Protein AF-A0A935VH90-F1 (afdb_monomer)

Radius of gyration: 40.31 Å; Cα contacts (8 Å, |Δi|>4): 8; chains: 1; bounding box: 61×28×104 Å

Structure (mmCIF, N/CA/C/O backbone):
data_AF-A0A935VH90-F1
#
_entry.id   AF-A0A935VH90-F1
#
loop_
_atom_site.group_PDB
_atom_site.id
_atom_site.type_symbol
_atom_site.label_atom_id
_atom_site.label_alt_id
_atom_site.label_comp_id
_atom_site.label_asym_id
_atom_site.label_entity_id
_atom_site.label_seq_id
_atom_site.pdbx_PDB_ins_code
_atom_site.Cartn_x
_atom_site.Cartn_y
_atom_site.Cartn_z
_atom_site.occupancy
_atom_site.B_iso_or_equiv
_atom_site.auth_seq_id
_atom_site.auth_comp_id
_atom_site.auth_asym_id
_atom_site.auth_atom_id
_atom_site.pdbx_PDB_model_num
ATOM 1 N N . MET A 1 1 ? -24.379 -7.802 17.865 1.00 70.12 1 MET A N 1
ATOM 2 C CA . MET A 1 1 ? -24.955 -6.482 18.202 1.00 70.12 1 MET A CA 1
ATOM 3 C C . MET A 1 1 ? -26.359 -6.610 18.790 1.00 70.12 1 MET A C 1
ATOM 5 O O . MET A 1 1 ? -26.611 -5.989 19.811 1.00 70.12 1 MET A O 1
ATOM 9 N N . GLU A 1 2 ? -27.227 -7.491 18.277 1.00 78.94 2 GLU A N 1
ATOM 10 C CA . GLU A 1 2 ? -28.582 -7.684 18.844 1.00 78.94 2 GLU A CA 1
ATOM 11 C C . GLU A 1 2 ? -28.617 -8.035 20.345 1.00 78.94 2 GLU A C 1
ATOM 13 O O . GLU A 1 2 ? -29.476 -7.558 21.082 1.00 78.94 2 GLU A O 1
ATOM 18 N N . GLN A 1 3 ? -27.677 -8.855 20.832 1.00 78.19 3 GLN A N 1
ATOM 19 C CA . GLN A 1 3 ? -27.613 -9.212 22.257 1.00 78.19 3 GLN A CA 1
ATOM 20 C C . GLN A 1 3 ? -27.227 -8.012 23.137 1.00 78.19 3 GLN A C 1
ATOM 22 O O . GLN A 1 3 ? -27.847 -7.785 24.167 1.00 78.19 3 GLN A O 1
ATOM 27 N N . THR A 1 4 ? -26.263 -7.194 22.700 1.00 78.94 4 THR A N 1
ATOM 28 C CA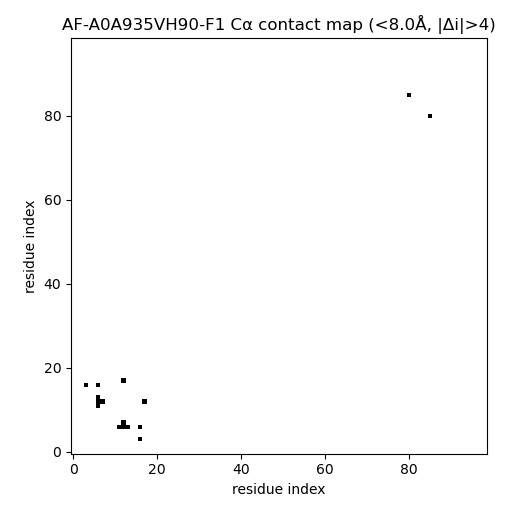 . THR A 1 4 ? -25.861 -5.954 23.392 1.00 78.94 4 THR A CA 1
ATOM 29 C C . THR A 1 4 ? -27.019 -4.961 23.453 1.00 78.94 4 THR A C 1
ATOM 31 O O . THR A 1 4 ? -27.229 -4.334 24.483 1.00 78.94 4 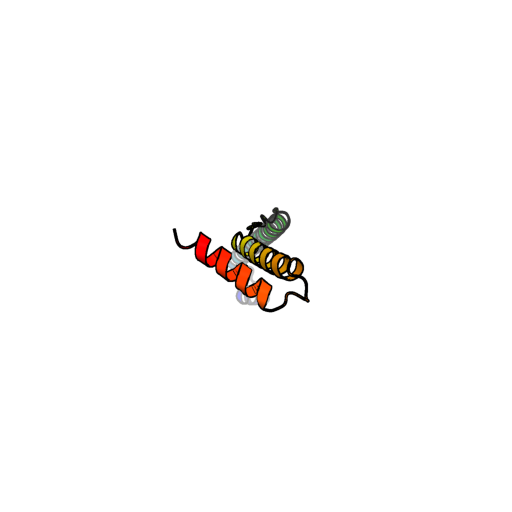THR A O 1
ATOM 34 N N . GLU A 1 5 ? -27.803 -4.848 22.379 1.00 78.19 5 GLU A N 1
ATOM 35 C CA . GLU A 1 5 ? -28.965 -3.955 22.312 1.00 78.19 5 GLU A CA 1
ATOM 36 C C . GLU A 1 5 ? -30.083 -4.391 23.267 1.00 78.19 5 GLU A C 1
ATOM 38 O O . GLU A 1 5 ? -30.612 -3.564 24.008 1.00 78.19 5 GLU A O 1
ATOM 43 N N . LYS A 1 6 ? -30.399 -5.693 23.328 1.00 82.25 6 LYS A N 1
ATOM 44 C CA . LYS A 1 6 ? -31.365 -6.232 24.302 1.00 82.25 6 LYS A CA 1
ATOM 45 C C . LYS A 1 6 ? -30.914 -6.025 25.751 1.00 82.25 6 LYS A C 1
ATOM 47 O O . LYS A 1 6 ? -31.731 -5.667 26.597 1.00 82.25 6 LYS A O 1
ATOM 52 N N . GLU A 1 7 ? -29.631 -6.232 26.042 1.00 79.19 7 GLU A N 1
ATOM 53 C CA . GLU A 1 7 ? -29.054 -6.030 27.381 1.00 79.19 7 GLU A CA 1
ATOM 54 C C . GLU A 1 7 ? -29.087 -4.545 27.802 1.00 79.19 7 GLU A C 1
ATOM 56 O O . GLU A 1 7 ? -29.458 -4.227 28.936 1.00 79.19 7 GLU A O 1
ATOM 61 N N . LEU A 1 8 ? -28.807 -3.627 26.867 1.00 81.00 8 LEU A N 1
ATOM 62 C CA . LEU A 1 8 ? -28.892 -2.174 27.066 1.00 81.00 8 LEU A CA 1
ATOM 63 C C . LEU A 1 8 ? -30.324 -1.695 27.341 1.00 81.00 8 LEU A C 1
ATOM 65 O O . LEU A 1 8 ? -30.534 -0.902 28.260 1.00 81.00 8 LEU A O 1
ATOM 69 N N . VAL A 1 9 ? -31.312 -2.197 26.592 1.00 83.44 9 VAL A N 1
ATOM 70 C CA . VAL A 1 9 ? -32.736 -1.871 26.804 1.00 83.44 9 VAL A CA 1
ATOM 71 C C . VAL A 1 9 ? -33.200 -2.306 28.196 1.00 83.44 9 VAL A C 1
ATOM 73 O O . VAL A 1 9 ? -33.930 -1.574 28.864 1.00 83.44 9 VAL A O 1
ATOM 76 N N . ASN A 1 10 ? -32.705 -3.448 28.674 1.00 85.06 10 ASN A N 1
ATOM 77 C CA . ASN A 1 10 ? -33.004 -3.967 30.008 1.00 85.06 10 ASN A CA 1
ATOM 78 C C . ASN A 1 10 ? -32.131 -3.351 31.122 1.00 85.06 10 ASN A C 1
ATOM 80 O O . ASN A 1 10 ? -32.283 -3.727 32.283 1.00 85.06 10 ASN A O 1
ATOM 84 N N . LYS A 1 11 ? -31.238 -2.400 30.797 1.00 79.25 11 LYS A N 1
ATOM 85 C CA . LYS A 1 11 ? -30.292 -1.739 31.721 1.00 79.25 11 LYS A CA 1
ATOM 86 C C . LYS A 1 11 ? -29.414 -2.715 32.517 1.00 79.25 11 LYS A C 1
ATOM 88 O O . LYS A 1 11 ? -29.014 -2.419 33.643 1.00 79.25 11 LYS A O 1
ATOM 93 N N . GLN A 1 12 ? -29.104 -3.874 31.942 1.00 77.31 12 GLN A N 1
ATOM 94 C CA . GLN A 1 12 ? -28.263 -4.886 32.574 1.00 77.31 12 GLN A CA 1
ATOM 95 C C . GLN A 1 12 ? -26.855 -4.820 31.986 1.00 77.31 12 GLN A C 1
ATOM 97 O O . GLN A 1 12 ? -26.640 -5.144 30.824 1.00 77.31 12 GLN A O 1
ATOM 102 N N . ILE A 1 13 ? -25.882 -4.407 32.800 1.00 76.12 13 ILE A N 1
ATOM 103 C CA . ILE A 1 13 ? -24.463 -4.483 32.441 1.00 76.12 13 ILE A CA 1
ATOM 104 C C . ILE A 1 13 ? -23.958 -5.852 32.893 1.00 76.12 13 ILE A C 1
ATOM 106 O O . ILE A 1 13 ? -23.697 -6.069 34.076 1.00 76.12 13 ILE A O 1
ATOM 110 N N . SER A 1 14 ? -23.867 -6.792 31.953 1.00 84.81 14 SER A N 1
ATOM 111 C CA . SER A 1 14 ? -23.327 -8.129 32.202 1.00 84.81 14 SER A CA 1
ATOM 112 C C . SER A 1 14 ? -21.807 -8.163 31.974 1.00 84.81 14 SER A C 1
ATOM 114 O O . SER A 1 14 ? -21.259 -7.411 31.163 1.00 84.81 14 SER A O 1
ATOM 116 N N . ASN A 1 15 ? -21.098 -9.072 32.651 1.00 85.00 15 ASN A N 1
ATOM 117 C CA . ASN A 1 15 ? -19.673 -9.314 32.378 1.00 85.00 15 ASN A CA 1
ATOM 118 C C . ASN A 1 15 ? -19.432 -9.820 30.944 1.00 85.00 15 ASN A C 1
ATOM 120 O O . ASN A 1 15 ? -18.364 -9.594 30.375 1.00 85.00 15 ASN A O 1
ATOM 124 N N . GLU A 1 16 ? -20.418 -10.497 30.351 1.00 85.94 16 GLU A N 1
ATOM 125 C CA . GLU A 1 16 ? -20.363 -10.943 28.959 1.00 85.94 16 GLU A CA 1
ATOM 126 C C . GLU A 1 16 ? -20.416 -9.764 27.989 1.00 85.94 16 GLU A C 1
ATOM 128 O O . GLU A 1 16 ? -19.660 -9.747 27.020 1.00 85.94 16 GLU A O 1
ATOM 133 N N . MET A 1 17 ? -21.237 -8.749 28.276 1.00 86.12 17 MET A N 1
ATOM 134 C CA . MET A 1 17 ? -21.293 -7.512 27.497 1.00 86.12 17 MET A CA 1
ATOM 135 C C . MET A 1 17 ? -19.932 -6.815 27.474 1.00 86.12 17 MET A C 1
ATOM 137 O O . MET A 1 17 ? -19.457 -6.435 26.408 1.00 86.12 17 MET A O 1
ATOM 141 N N . ILE A 1 18 ? -19.277 -6.696 28.634 1.00 87.88 18 ILE A N 1
ATOM 142 C CA . ILE A 1 18 ? -17.952 -6.067 28.749 1.00 87.88 18 ILE A CA 1
ATOM 143 C C . ILE A 1 18 ? -16.912 -6.840 27.928 1.00 87.88 18 ILE A C 1
ATOM 145 O O . ILE A 1 18 ? -16.157 -6.233 27.170 1.00 87.88 18 ILE A O 1
ATOM 149 N N . LYS A 1 19 ? -16.895 -8.177 28.019 1.00 91.62 19 LYS A N 1
ATOM 150 C CA . LYS A 1 19 ? -16.005 -9.016 27.197 1.00 91.62 19 LYS A CA 1
ATOM 151 C C . LYS A 1 19 ? -16.261 -8.829 25.705 1.00 91.62 19 LYS A C 1
ATOM 153 O O . LYS A 1 19 ? -15.321 -8.596 24.957 1.00 91.62 19 LYS A O 1
ATOM 158 N N . ARG A 1 20 ? -17.528 -8.846 25.288 1.00 90.44 20 ARG A N 1
ATOM 159 C CA . ARG A 1 20 ? -17.930 -8.634 23.892 1.00 90.44 20 ARG A CA 1
ATOM 160 C C . ARG A 1 20 ? -17.447 -7.279 23.376 1.00 90.44 20 ARG A C 1
ATOM 162 O O . ARG A 1 20 ? -16.965 -7.194 22.252 1.00 90.44 20 ARG A O 1
ATOM 169 N N . GLN A 1 21 ? -17.531 -6.239 24.202 1.00 89.81 21 GLN A N 1
ATOM 170 C CA . GLN A 1 21 ? -17.067 -4.904 23.842 1.00 89.81 21 GLN A CA 1
ATOM 171 C C . GLN A 1 21 ? -15.543 -4.812 23.742 1.00 89.81 21 GLN A C 1
ATOM 173 O O . GLN A 1 21 ? -15.044 -4.161 22.826 1.00 89.81 21 GLN A O 1
ATOM 178 N N . ASN A 1 22 ? -14.812 -5.514 24.611 1.00 92.31 22 ASN A N 1
ATOM 179 C CA . ASN A 1 22 ? -13.360 -5.647 24.496 1.00 92.31 22 ASN A CA 1
ATOM 180 C C . ASN A 1 22 ? -12.962 -6.392 23.214 1.00 92.31 22 ASN A C 1
ATOM 182 O O . ASN A 1 22 ? -12.096 -5.918 22.489 1.00 92.31 22 ASN A O 1
ATOM 186 N N . ASP A 1 23 ? -13.642 -7.491 22.877 1.00 93.56 23 ASP A N 1
ATOM 187 C CA . ASP A 1 23 ? -13.372 -8.246 21.646 1.00 93.56 23 ASP A CA 1
ATOM 188 C C . ASP A 1 23 ? -13.662 -7.412 20.388 1.00 93.56 23 ASP A C 1
ATOM 190 O O . ASP A 1 23 ? -12.919 -7.470 19.406 1.00 93.56 23 ASP A O 1
ATOM 194 N N . ILE A 1 24 ? -14.740 -6.617 20.404 1.00 93.94 24 ILE A N 1
ATOM 195 C CA . ILE A 1 24 ? -15.062 -5.675 19.323 1.00 93.94 24 ILE A CA 1
ATOM 196 C C . ILE A 1 24 ? -13.956 -4.628 19.196 1.00 93.94 24 ILE A C 1
ATOM 198 O O . ILE A 1 24 ? -13.500 -4.367 18.085 1.00 93.94 24 ILE A O 1
ATOM 202 N N . LEU A 1 25 ? -13.505 -4.056 20.313 1.00 94.44 25 LEU A N 1
ATOM 203 C CA . LEU A 1 25 ? -12.423 -3.076 20.319 1.00 94.44 25 LEU A CA 1
ATOM 204 C C . LEU A 1 25 ? -11.135 -3.668 19.737 1.00 94.44 25 LEU A C 1
ATOM 206 O O . LEU A 1 25 ? -10.519 -3.047 18.875 1.00 94.44 25 LEU A O 1
ATOM 210 N N . THR A 1 26 ? -10.761 -4.884 20.138 1.00 95.94 26 THR A N 1
ATOM 211 C CA . THR A 1 26 ? -9.591 -5.580 19.590 1.00 95.94 26 THR A CA 1
ATOM 212 C C . THR A 1 26 ? -9.712 -5.781 18.082 1.00 95.94 26 THR A C 1
ATOM 214 O O . THR A 1 26 ? -8.791 -5.427 17.351 1.00 95.94 26 THR A O 1
ATOM 217 N N . LYS A 1 27 ? -10.863 -6.255 17.589 1.00 95.62 27 LYS A N 1
ATOM 218 C CA . LYS A 1 27 ? -11.096 -6.426 16.145 1.00 95.62 27 LYS A CA 1
ATOM 219 C C . LYS A 1 27 ? -11.039 -5.109 15.372 1.00 95.62 27 LYS A C 1
ATOM 221 O O . LYS A 1 27 ? -10.526 -5.083 14.256 1.00 95.62 27 LYS A O 1
ATOM 226 N N . LEU A 1 28 ? -11.556 -4.021 15.944 1.00 96.25 28 LEU A N 1
ATOM 227 C CA . LEU A 1 28 ? -11.480 -2.693 15.331 1.00 96.25 28 LEU A CA 1
ATOM 228 C C . LEU A 1 28 ? -10.027 -2.216 15.221 1.00 96.25 28 LEU A C 1
ATOM 230 O O . LEU A 1 28 ? -9.624 -1.745 14.160 1.00 96.25 28 LEU A O 1
ATOM 234 N N . LEU A 1 29 ? -9.227 -2.401 16.275 1.00 96.94 29 LEU A N 1
ATOM 235 C CA . LEU A 1 29 ? -7.802 -2.054 16.277 1.00 96.94 29 LEU A CA 1
ATOM 236 C C . LEU A 1 29 ? -6.994 -2.901 15.279 1.00 96.94 29 LEU A C 1
ATOM 238 O O . LEU A 1 29 ? -6.118 -2.381 14.585 1.00 96.94 29 LEU A O 1
ATOM 242 N N . GLU A 1 30 ? -7.291 -4.197 15.176 1.00 96.12 30 GLU A N 1
ATOM 243 C CA . GLU A 1 30 ? -6.691 -5.084 14.173 1.00 96.12 30 GLU A CA 1
ATOM 244 C C . GLU A 1 30 ? -7.049 -4.652 12.748 1.00 96.12 30 GLU A C 1
ATOM 246 O O . GLU A 1 30 ? -6.168 -4.578 11.890 1.00 96.12 30 GLU A O 1
ATOM 251 N N . SER A 1 31 ? -8.319 -4.311 12.504 1.00 96.44 31 SER A N 1
ATOM 252 C CA . SER A 1 31 ? -8.785 -3.813 11.208 1.00 96.44 31 SER A CA 1
ATOM 253 C C . SER A 1 31 ? -8.076 -2.518 10.813 1.00 96.44 31 SER A C 1
ATOM 255 O O . SER A 1 31 ? -7.584 -2.408 9.694 1.00 96.44 31 SER A O 1
ATOM 257 N N . GLU A 1 32 ? -7.959 -1.560 11.734 1.00 94.62 32 GLU A N 1
ATOM 258 C CA . GLU A 1 32 ? -7.265 -0.289 11.496 1.00 94.62 32 GLU A CA 1
ATOM 259 C C . GLU A 1 32 ? -5.778 -0.508 11.171 1.00 94.62 32 GLU A C 1
ATOM 261 O O . GLU A 1 32 ? -5.207 0.127 10.280 1.00 94.62 32 GLU A O 1
ATOM 266 N N . LYS A 1 33 ? -5.120 -1.436 11.877 1.00 96.19 33 LYS A N 1
ATOM 267 C CA . LYS A 1 33 ? -3.733 -1.805 11.581 1.00 96.19 33 LYS A CA 1
ATOM 268 C C . LYS A 1 33 ? -3.605 -2.443 10.195 1.00 96.19 33 LYS A C 1
ATOM 270 O O . LYS A 1 33 ? -2.701 -2.067 9.453 1.00 96.19 33 LYS A O 1
ATOM 275 N N . ALA A 1 34 ? -4.513 -3.350 9.839 1.00 95.00 34 ALA A N 1
ATOM 276 C CA . ALA A 1 34 ? -4.522 -3.998 8.532 1.00 95.00 34 ALA A CA 1
ATOM 277 C C . ALA A 1 34 ? -4.763 -2.997 7.389 1.00 95.00 34 ALA A C 1
ATOM 279 O O . ALA A 1 34 ? -4.119 -3.097 6.346 1.00 95.00 34 ALA A O 1
ATOM 280 N N . GLU A 1 35 ? -5.648 -2.013 7.573 1.00 93.88 35 GLU A N 1
ATOM 281 C CA . GLU A 1 35 ? -5.841 -0.934 6.597 1.00 93.88 35 GLU A CA 1
ATOM 282 C C . GLU A 1 35 ? -4.575 -0.090 6.428 1.00 93.88 35 GLU A C 1
ATOM 284 O O . GLU A 1 35 ? -4.138 0.124 5.298 1.00 93.88 35 GLU A O 1
ATOM 289 N N . ARG A 1 36 ? -3.915 0.298 7.529 1.00 93.31 36 ARG A N 1
ATOM 290 C CA . ARG A 1 36 ? -2.634 1.021 7.463 1.00 93.31 36 ARG A CA 1
ATOM 291 C C . ARG A 1 36 ? -1.554 0.246 6.713 1.00 93.31 36 ARG A C 1
ATOM 293 O O . ARG A 1 36 ? -0.840 0.835 5.904 1.00 93.31 36 ARG A O 1
ATOM 300 N N . GLU A 1 37 ? -1.420 -1.052 6.977 1.00 92.31 37 GLU A N 1
ATOM 301 C CA . GLU A 1 37 ? -0.447 -1.907 6.285 1.00 92.31 37 GLU A CA 1
ATOM 302 C C . GLU A 1 37 ? -0.756 -1.992 4.783 1.00 92.31 37 GLU A C 1
ATOM 304 O O . GLU A 1 37 ? 0.143 -1.802 3.963 1.00 92.31 37 GLU A O 1
ATOM 309 N N . ARG A 1 38 ? -2.032 -2.163 4.407 1.00 89.44 38 ARG A N 1
ATOM 310 C CA . ARG A 1 38 ? -2.463 -2.161 2.998 1.00 89.44 38 ARG A CA 1
ATOM 311 C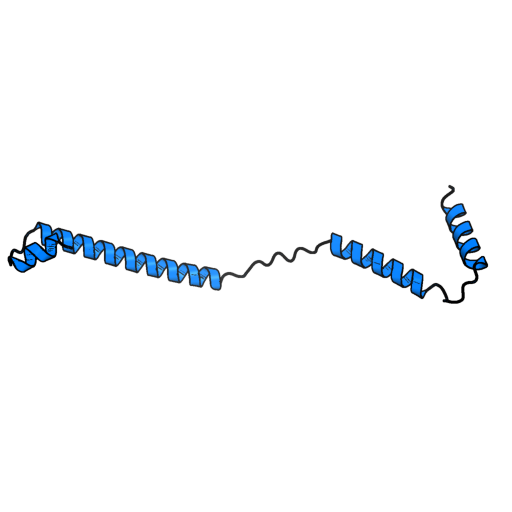 C . ARG A 1 38 ? -2.157 -0.839 2.301 1.00 89.44 38 ARG A C 1
ATOM 313 O O . ARG A 1 38 ? -1.623 -0.850 1.196 1.00 89.44 38 ARG A O 1
ATOM 320 N N . GLU A 1 39 ? -2.456 0.296 2.929 1.00 88.06 39 GLU A N 1
ATOM 321 C CA . GLU A 1 39 ? -2.151 1.613 2.360 1.00 88.06 39 GLU A CA 1
ATOM 322 C C . GLU A 1 39 ? -0.647 1.827 2.155 1.00 88.06 39 GLU A C 1
ATOM 324 O O . GLU A 1 39 ? -0.229 2.415 1.153 1.00 88.06 39 GLU A O 1
ATOM 329 N N . GLN A 1 40 ? 0.178 1.372 3.101 1.00 88.19 40 GLN A N 1
ATOM 330 C CA . GLN A 1 40 ? 1.633 1.454 2.987 1.00 88.19 40 GLN A CA 1
ATOM 331 C C . GLN A 1 40 ? 2.164 0.556 1.867 1.00 88.19 40 GLN A C 1
ATOM 333 O O . GLN A 1 40 ? 3.020 0.998 1.097 1.00 88.19 40 GLN A O 1
ATOM 338 N N . ASP A 1 41 ? 1.639 -0.662 1.726 1.00 84.56 41 ASP A N 1
ATOM 339 C CA . ASP A 1 41 ? 2.030 -1.578 0.655 1.00 84.56 41 ASP A CA 1
ATOM 340 C C . ASP A 1 41 ? 1.624 -1.072 -0.732 1.00 84.56 41 ASP A C 1
ATOM 342 O O . ASP A 1 41 ? 2.429 -1.139 -1.661 1.00 84.56 41 ASP A O 1
ATOM 346 N N . GLU A 1 42 ? 0.426 -0.506 -0.892 1.00 80.56 42 GLU A N 1
ATOM 347 C CA . GLU A 1 42 ? 0.007 0.092 -2.166 1.00 80.56 42 GLU A CA 1
ATOM 348 C C . GLU A 1 42 ? 0.870 1.314 -2.528 1.00 80.56 42 GLU A C 1
ATOM 350 O O . GLU A 1 42 ? 1.326 1.439 -3.669 1.00 80.56 42 GLU A O 1
ATOM 355 N N . LYS A 1 43 ? 1.208 2.170 -1.549 1.00 83.31 43 LYS A N 1
ATOM 356 C CA . LYS A 1 43 ? 2.179 3.264 -1.749 1.00 83.31 43 LYS A CA 1
ATOM 357 C C . LYS A 1 43 ? 3.554 2.730 -2.152 1.00 83.31 43 LYS A C 1
ATOM 359 O O . LYS A 1 43 ? 4.193 3.297 -3.038 1.00 83.31 43 LYS A O 1
ATOM 364 N N . ARG A 1 44 ? 4.012 1.634 -1.539 1.00 76.44 44 ARG A N 1
ATOM 365 C CA . ARG A 1 44 ? 5.299 1.001 -1.857 1.00 76.44 44 ARG A CA 1
ATOM 366 C C . ARG A 1 44 ? 5.313 0.431 -3.274 1.00 76.44 44 ARG A C 1
ATOM 368 O O . ARG A 1 44 ? 6.243 0.740 -4.008 1.00 76.44 44 ARG A O 1
ATOM 375 N N . LYS A 1 45 ? 4.275 -0.301 -3.691 1.00 72.69 45 LYS A N 1
ATOM 376 C CA . LYS A 1 45 ? 4.124 -0.800 -5.073 1.00 72.69 45 LYS A CA 1
ATOM 377 C C . LYS A 1 45 ? 4.059 0.334 -6.098 1.00 72.69 45 LYS A C 1
ATOM 379 O O . LYS A 1 45 ? 4.598 0.199 -7.189 1.00 72.69 45 LYS A O 1
ATOM 384 N N . SER A 1 46 ? 3.415 1.453 -5.758 1.00 73.19 46 SER A N 1
ATOM 385 C CA . SER A 1 46 ? 3.366 2.627 -6.638 1.00 73.19 46 SER A CA 1
ATOM 386 C C . SER A 1 46 ? 4.730 3.308 -6.798 1.00 73.19 46 SER A C 1
ATOM 388 O O . SER A 1 46 ? 4.999 3.870 -7.857 1.00 73.19 46 SER A O 1
ATOM 390 N N . ASN A 1 47 ? 5.566 3.282 -5.757 1.00 73.88 47 ASN A N 1
ATOM 391 C CA . ASN A 1 47 ? 6.912 3.864 -5.766 1.00 73.88 47 ASN A CA 1
ATOM 392 C C . ASN A 1 47 ? 7.991 2.886 -6.256 1.00 73.88 47 ASN A C 1
ATOM 394 O O . ASN A 1 47 ? 9.113 3.308 -6.537 1.00 73.88 47 ASN A O 1
ATOM 398 N N . GLU A 1 48 ? 7.684 1.592 -6.343 1.00 74.88 48 GLU A N 1
ATOM 399 C CA . GLU A 1 48 ? 8.591 0.600 -6.903 1.00 74.88 48 GLU A CA 1
ATOM 400 C C . GLU A 1 48 ? 8.818 0.886 -8.392 1.00 74.88 48 GLU A C 1
ATOM 402 O O . GLU A 1 48 ? 7.888 1.133 -9.166 1.00 74.88 48 GLU A O 1
ATOM 407 N N . ALA A 1 49 ? 10.087 0.878 -8.802 1.00 72.62 49 ALA A N 1
ATOM 408 C CA . ALA A 1 49 ? 10.446 1.088 -10.192 1.00 72.62 49 ALA A CA 1
ATOM 409 C C . ALA A 1 49 ? 9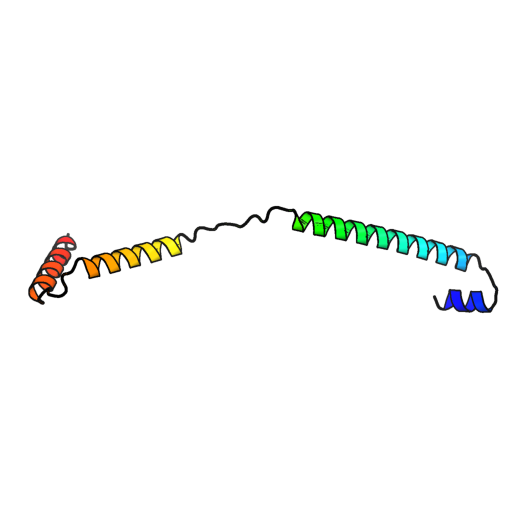.840 -0.036 -11.043 1.00 72.62 49 ALA A C 1
ATOM 411 O O . ALA A 1 49 ? 10.196 -1.205 -10.891 1.00 72.62 49 ALA A O 1
ATOM 412 N N . LYS A 1 50 ? 8.937 0.312 -11.968 1.00 72.44 50 LYS A N 1
ATOM 413 C CA . LYS A 1 50 ? 8.422 -0.639 -12.958 1.00 72.44 50 LYS A CA 1
ATOM 414 C C . LYS A 1 50 ? 9.596 -1.124 -13.805 1.00 72.44 50 LYS A C 1
ATOM 416 O O . LYS A 1 50 ? 10.057 -0.397 -14.684 1.00 72.44 50 LYS A O 1
ATOM 421 N N . ILE A 1 51 ? 10.061 -2.348 -13.555 1.00 66.88 51 ILE A N 1
ATOM 422 C CA . ILE A 1 51 ? 11.021 -3.042 -14.415 1.00 66.88 51 ILE A CA 1
ATOM 423 C C . ILE A 1 51 ? 10.288 -3.332 -15.728 1.00 66.88 51 ILE A C 1
ATOM 425 O O . ILE A 1 51 ? 9.651 -4.369 -15.904 1.00 66.88 51 ILE A O 1
ATOM 429 N N . GLN A 1 52 ? 10.298 -2.362 -16.643 1.00 65.75 52 GLN A N 1
ATOM 430 C CA . GLN A 1 52 ? 9.865 -2.600 -18.007 1.00 65.75 52 GLN A CA 1
ATOM 431 C C . GLN A 1 52 ? 10.912 -3.510 -18.632 1.00 65.75 52 GLN A C 1
ATOM 433 O O . GLN A 1 52 ? 12.044 -3.097 -18.878 1.00 65.75 52 GLN A O 1
ATOM 438 N N . ASN A 1 53 ? 10.537 -4.762 -18.879 1.00 63.59 53 ASN A N 1
ATOM 439 C CA . ASN A 1 53 ? 11.311 -5.622 -19.754 1.00 63.59 53 ASN A CA 1
ATOM 440 C C . ASN A 1 53 ? 11.254 -4.996 -21.154 1.00 63.59 53 ASN A C 1
ATOM 442 O O . ASN A 1 53 ? 10.316 -5.254 -21.908 1.00 63.59 53 ASN A O 1
ATOM 446 N N . LEU A 1 54 ? 12.233 -4.152 -21.499 1.00 64.06 54 LEU A N 1
ATOM 447 C CA . LEU A 1 54 ? 12.504 -3.768 -22.883 1.00 64.06 54 LEU A CA 1
ATOM 448 C C . LEU A 1 54 ? 13.025 -5.019 -23.596 1.00 64.06 54 LEU A C 1
ATOM 450 O O . LEU A 1 54 ? 14.221 -5.205 -23.802 1.00 64.06 54 LEU A O 1
ATOM 454 N N . SER A 1 55 ? 12.114 -5.934 -23.916 1.00 64.56 55 SER A N 1
ATOM 455 C CA . SER A 1 55 ? 12.426 -7.041 -24.801 1.00 64.56 55 SER A CA 1
ATOM 456 C C . SER A 1 55 ? 12.602 -6.445 -26.188 1.00 64.56 55 SER A C 1
ATOM 458 O O . SER A 1 55 ? 11.649 -5.941 -26.777 1.00 64.56 55 SER A O 1
ATOM 460 N N . ASN A 1 56 ? 13.835 -6.447 -26.691 1.00 64.25 56 ASN A N 1
ATOM 461 C CA . ASN A 1 56 ? 14.081 -6.195 -28.099 1.00 64.25 56 ASN A CA 1
ATOM 462 C C . ASN A 1 56 ? 13.519 -7.399 -28.874 1.00 64.25 56 ASN A C 1
ATOM 464 O O . ASN A 1 56 ? 14.082 -8.494 -28.755 1.00 64.25 56 ASN A O 1
ATOM 468 N N . PRO A 1 57 ? 12.431 -7.257 -29.652 1.00 63.62 57 PRO A N 1
ATOM 469 C CA . PRO A 1 57 ? 11.952 -8.352 -30.466 1.00 63.62 57 PRO A CA 1
ATOM 470 C C . PRO A 1 57 ? 12.935 -8.480 -31.628 1.00 63.62 57 PRO A C 1
ATOM 472 O O . PRO A 1 57 ? 12.780 -7.827 -32.654 1.00 63.62 57 PRO A O 1
ATOM 475 N N . GLY A 1 58 ? 13.967 -9.316 -31.488 1.00 63.97 58 GLY A N 1
ATOM 476 C CA . GLY A 1 58 ? 14.920 -9.585 -32.574 1.00 63.97 58 GLY A CA 1
ATOM 477 C C . GLY A 1 58 ? 14.217 -9.995 -33.879 1.00 63.97 58 GLY A C 1
ATOM 478 O O . GLY A 1 58 ? 14.672 -9.659 -34.966 1.00 63.97 58 GLY A O 1
ATOM 479 N N . GLN A 1 59 ? 13.031 -10.606 -33.770 1.00 62.09 59 GLN A N 1
ATOM 480 C CA . GLN A 1 59 ? 12.150 -10.912 -34.900 1.00 62.09 59 GLN A CA 1
ATOM 481 C C . GLN A 1 59 ? 11.625 -9.657 -35.628 1.00 62.09 59 GLN A C 1
ATOM 483 O O . GLN A 1 59 ? 11.518 -9.658 -36.852 1.00 62.09 59 GLN A O 1
ATOM 488 N N . PHE A 1 60 ? 11.334 -8.570 -34.904 1.00 64.06 60 PHE A N 1
ATOM 489 C CA . PHE A 1 60 ? 10.923 -7.291 -35.495 1.00 64.06 60 PHE A CA 1
ATOM 490 C C . PHE A 1 60 ? 12.081 -6.614 -36.242 1.00 64.06 60 PHE A C 1
ATOM 492 O O . PHE A 1 60 ? 11.867 -6.030 -37.304 1.00 64.06 60 PHE A O 1
ATOM 499 N N . LEU A 1 61 ? 13.312 -6.736 -35.730 1.00 71.00 61 LEU A N 1
ATOM 500 C CA . LEU A 1 61 ? 14.510 -6.217 -36.398 1.00 71.00 61 LEU A CA 1
ATOM 501 C C . LEU A 1 61 ? 14.814 -6.959 -37.704 1.00 71.00 61 LEU A C 1
ATOM 503 O O . LEU A 1 61 ? 15.055 -6.305 -38.717 1.00 71.00 61 LEU A O 1
ATOM 507 N N . GLU A 1 62 ? 14.752 -8.293 -37.714 1.00 72.44 62 GLU A N 1
ATOM 508 C CA . GLU A 1 62 ? 14.979 -9.073 -38.941 1.00 72.44 62 GLU A CA 1
ATOM 509 C C . GLU A 1 62 ? 13.922 -8.780 -40.013 1.00 72.44 62 GLU A C 1
ATOM 511 O O . GLU A 1 62 ? 14.261 -8.553 -41.175 1.00 72.44 62 GLU A O 1
ATOM 516 N N . TYR A 1 63 ? 12.643 -8.683 -39.629 1.00 72.94 63 TYR A N 1
ATOM 517 C CA . TYR A 1 63 ? 11.575 -8.300 -40.558 1.00 72.94 63 TYR A CA 1
ATOM 518 C C . TYR A 1 63 ? 11.800 -6.906 -41.160 1.00 72.94 63 TYR A C 1
ATOM 520 O O . TYR A 1 63 ? 11.645 -6.712 -42.368 1.00 72.94 63 TYR A O 1
ATOM 528 N N . LYS A 1 64 ? 12.206 -5.933 -40.333 1.00 79.19 64 LYS A N 1
ATOM 529 C CA . LYS A 1 64 ? 12.506 -4.572 -40.791 1.00 79.19 64 LYS A CA 1
ATOM 530 C C . LYS A 1 64 ? 13.687 -4.556 -41.767 1.00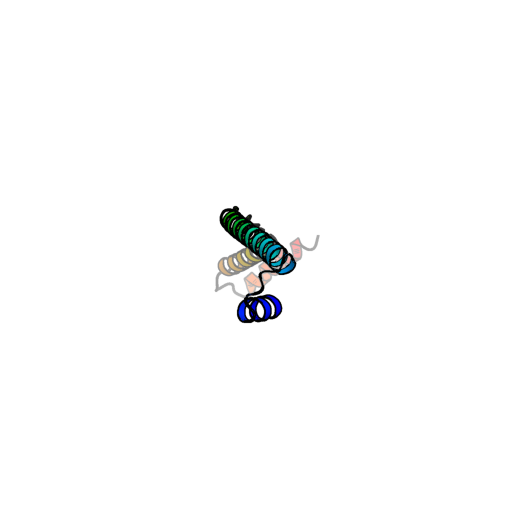 79.19 64 LYS A C 1
ATOM 532 O O . LYS A 1 64 ? 13.590 -3.927 -42.816 1.00 79.19 64 LYS A O 1
ATOM 537 N N . ARG A 1 65 ? 14.750 -5.310 -41.470 1.00 80.94 65 ARG A N 1
ATOM 538 C CA . ARG A 1 65 ? 15.947 -5.409 -42.318 1.00 80.94 65 ARG A CA 1
ATOM 539 C C . ARG A 1 65 ? 15.649 -6.032 -43.682 1.00 80.94 65 ARG A C 1
ATOM 541 O O . ARG A 1 65 ? 16.168 -5.572 -44.696 1.00 80.94 65 ARG A O 1
ATOM 548 N N . LEU A 1 66 ? 14.804 -7.066 -43.722 1.00 79.56 66 LEU A N 1
ATOM 549 C CA . LEU A 1 66 ? 14.363 -7.680 -44.979 1.00 79.56 66 LEU A CA 1
ATOM 550 C C . LEU A 1 66 ? 13.554 -6.695 -45.831 1.00 79.56 66 LEU A C 1
ATOM 552 O O . LEU A 1 66 ? 13.846 -6.542 -47.015 1.00 79.56 66 LEU A O 1
ATOM 556 N N . LYS A 1 67 ? 12.614 -5.963 -45.221 1.00 77.06 67 LYS A N 1
ATOM 557 C CA . LYS A 1 67 ? 11.842 -4.923 -45.916 1.00 77.06 67 LYS A CA 1
ATOM 558 C C . LYS A 1 67 ? 12.699 -3.782 -46.455 1.00 77.06 67 LYS A C 1
ATOM 560 O O . LYS A 1 67 ? 12.456 -3.319 -47.565 1.00 77.06 67 LYS A O 1
ATOM 565 N N . GLU A 1 68 ? 13.679 -3.316 -45.686 1.00 81.81 68 GLU A N 1
ATOM 566 C CA . GLU A 1 68 ? 14.601 -2.264 -46.132 1.00 81.81 68 GLU A CA 1
ATOM 567 C C . GLU A 1 68 ? 15.414 -2.730 -47.345 1.00 81.81 68 GLU A C 1
ATOM 569 O O . GLU A 1 68 ? 15.485 -2.016 -48.341 1.00 81.81 68 GLU A O 1
ATOM 574 N N . LYS A 1 69 ? 15.911 -3.973 -47.329 1.00 82.00 69 LYS A N 1
ATOM 575 C CA . LYS A 1 69 ? 16.628 -4.568 -48.466 1.00 82.00 69 LYS A CA 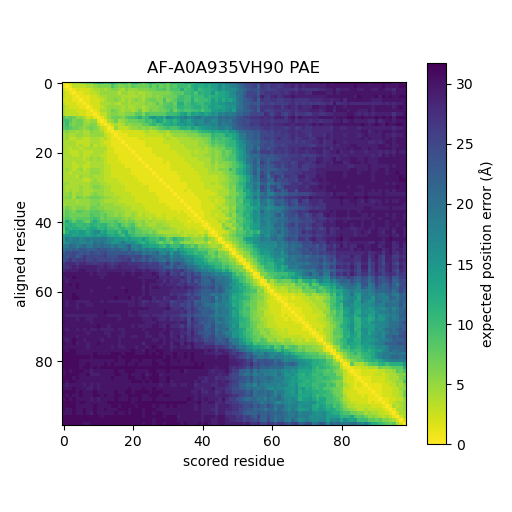1
ATOM 576 C C . LYS A 1 69 ? 15.753 -4.707 -49.719 1.00 82.00 69 LYS A C 1
ATOM 578 O O . LYS A 1 69 ? 16.228 -4.478 -50.830 1.00 82.00 69 LYS A O 1
ATOM 583 N N . GLU A 1 70 ? 14.486 -5.087 -49.560 1.00 76.31 70 GLU A N 1
ATOM 584 C CA . GLU A 1 70 ? 13.520 -5.136 -50.667 1.00 76.31 70 GLU A CA 1
ATOM 585 C C . GLU A 1 70 ? 13.255 -3.740 -51.249 1.00 76.31 70 GLU A C 1
ATOM 587 O O . GLU A 1 70 ? 13.232 -3.571 -52.469 1.00 76.31 70 GLU A O 1
ATOM 592 N N . LEU A 1 71 ? 13.111 -2.726 -50.392 1.00 75.69 71 LEU A N 1
ATOM 593 C CA . LEU A 1 71 ? 12.901 -1.339 -50.805 1.00 75.69 71 LEU A CA 1
ATOM 594 C C . LEU A 1 71 ? 14.126 -0.766 -51.535 1.00 75.69 71 LEU A C 1
ATOM 596 O O . LEU A 1 71 ? 13.983 -0.118 -52.570 1.00 75.69 71 LEU A O 1
ATOM 600 N N . GLU A 1 72 ? 15.331 -1.021 -51.026 1.00 76.12 72 GLU A N 1
ATOM 601 C CA . GLU A 1 72 ? 16.588 -0.641 -51.678 1.00 76.12 72 GLU A CA 1
ATOM 602 C C . GLU A 1 72 ? 16.726 -1.292 -53.054 1.00 76.12 72 GLU A C 1
ATOM 604 O O . GLU A 1 72 ? 17.126 -0.634 -54.015 1.00 76.12 72 GLU A O 1
ATOM 609 N N . LEU A 1 73 ? 16.337 -2.561 -53.192 1.00 73.94 73 LEU A N 1
ATOM 610 C CA . LEU A 1 73 ? 16.339 -3.244 -54.482 1.00 73.94 73 LEU A CA 1
ATOM 611 C C . LEU A 1 73 ? 15.367 -2.585 -55.471 1.00 73.94 73 LEU A C 1
ATOM 613 O O . LEU A 1 73 ? 15.721 -2.379 -56.627 1.00 73.94 73 LEU A O 1
ATOM 617 N N . ILE A 1 74 ? 14.166 -2.210 -55.024 1.00 68.94 74 ILE A N 1
ATOM 618 C CA . ILE A 1 74 ? 13.185 -1.511 -55.868 1.00 68.94 74 ILE A CA 1
ATOM 619 C C . ILE A 1 74 ? 13.707 -0.130 -56.289 1.00 68.94 74 ILE A C 1
ATOM 621 O O . ILE A 1 74 ? 13.576 0.241 -57.451 1.00 68.94 74 ILE A O 1
ATOM 625 N N . ASN A 1 75 ? 14.337 0.611 -55.374 1.00 65.75 75 ASN A N 1
ATOM 626 C CA . ASN A 1 75 ? 14.877 1.946 -55.650 1.00 65.75 75 ASN A CA 1
ATOM 627 C C . ASN A 1 75 ? 16.122 1.926 -56.551 1.00 65.75 75 ASN A C 1
ATOM 629 O O . ASN A 1 75 ? 16.341 2.856 -57.324 1.00 65.75 75 ASN A O 1
ATOM 633 N N . THR A 1 76 ? 16.956 0.890 -56.447 1.00 68.50 76 THR A N 1
ATOM 634 C CA . THR A 1 76 ? 18.185 0.748 -57.251 1.00 68.50 76 THR A CA 1
ATOM 635 C C . THR A 1 76 ? 17.930 0.210 -58.654 1.00 68.50 76 THR A C 1
ATOM 637 O O . THR A 1 76 ? 18.830 0.259 -59.492 1.00 68.50 76 THR A O 1
ATOM 640 N N . VAL A 1 77 ? 16.720 -0.274 -58.941 1.00 64.25 77 VAL A N 1
ATOM 641 C CA . VAL A 1 77 ? 16.307 -0.656 -60.290 1.00 64.25 77 VAL A CA 1
ATOM 642 C C . VAL A 1 77 ? 15.690 0.570 -60.971 1.00 64.25 77 VAL A C 1
ATOM 644 O O . VAL A 1 77 ? 14.598 0.990 -60.590 1.00 64.25 77 VAL A O 1
ATOM 647 N N . PRO A 1 78 ? 16.343 1.156 -61.997 1.00 63.28 78 PRO A N 1
ATOM 648 C CA . PRO A 1 78 ? 15.728 2.202 -62.796 1.00 63.28 78 PRO A CA 1
ATOM 649 C C . PRO A 1 78 ? 14.336 1.764 -63.282 1.00 63.28 78 PRO A C 1
ATOM 651 O O . PRO A 1 78 ? 14.218 0.666 -63.836 1.00 63.28 78 PRO A O 1
ATOM 654 N N . PRO A 1 79 ? 13.297 2.616 -63.172 1.00 60.34 79 PRO A N 1
ATOM 655 C CA . PRO A 1 79 ? 11.936 2.321 -63.644 1.00 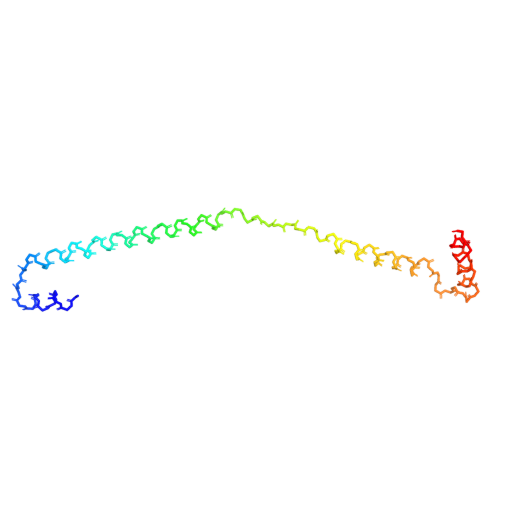60.34 79 PRO A CA 1
ATOM 656 C C . PRO A 1 79 ? 11.839 1.972 -65.141 1.00 60.34 79 PRO A C 1
ATOM 658 O O . PRO A 1 79 ? 10.789 1.556 -65.621 1.00 60.34 79 PRO A O 1
ATOM 661 N N . SER A 1 80 ? 12.931 2.161 -65.886 1.00 58.50 80 SER A N 1
ATOM 662 C CA . SER A 1 80 ? 13.072 1.910 -67.315 1.00 58.50 80 SER A CA 1
ATOM 663 C C . SER A 1 80 ? 13.860 0.642 -67.661 1.00 58.50 80 SER A C 1
ATOM 665 O O . SER A 1 80 ? 14.189 0.476 -68.837 1.00 58.50 80 SER A O 1
ATOM 667 N N . LEU A 1 81 ? 14.191 -0.246 -66.703 1.00 56.94 81 LEU A N 1
ATOM 668 C CA . LEU A 1 81 ? 14.875 -1.501 -67.039 1.00 56.94 81 LEU A CA 1
ATOM 669 C C . LEU A 1 81 ? 14.001 -2.319 -67.992 1.00 56.94 81 LEU A C 1
ATOM 671 O O . LEU A 1 81 ? 13.047 -2.994 -67.603 1.00 56.94 81 LEU A O 1
ATOM 675 N N . THR A 1 82 ? 14.353 -2.248 -69.269 1.00 63.88 82 THR A N 1
ATOM 676 C CA . THR A 1 82 ? 13.759 -3.061 -70.314 1.00 63.88 82 THR A CA 1
ATOM 677 C C . THR A 1 82 ? 13.939 -4.540 -69.948 1.00 63.88 82 THR A C 1
ATOM 679 O O . THR A 1 82 ? 14.933 -4.895 -69.299 1.00 63.88 82 THR A O 1
ATOM 682 N N . PRO A 1 83 ? 13.007 -5.426 -70.353 1.00 68.50 83 PRO A N 1
ATOM 683 C CA . PRO A 1 83 ? 13.033 -6.856 -70.018 1.00 68.50 83 PRO A CA 1
ATOM 684 C C . PRO A 1 83 ? 14.408 -7.523 -70.202 1.00 68.50 83 PRO A C 1
ATOM 686 O O . PRO A 1 83 ? 14.790 -8.396 -69.426 1.00 68.50 83 PRO A O 1
ATOM 689 N N . PHE A 1 84 ? 15.189 -7.022 -71.161 1.00 64.75 84 PHE A N 1
ATOM 690 C CA . PHE A 1 84 ? 16.565 -7.412 -71.451 1.00 64.75 84 PHE A CA 1
ATOM 691 C C . PHE A 1 84 ? 17.508 -7.401 -70.234 1.00 64.75 84 PHE A C 1
ATOM 693 O O . PHE A 1 84 ? 18.235 -8.366 -69.990 1.00 64.75 84 PHE A O 1
ATOM 700 N N . TYR A 1 85 ? 17.511 -6.331 -69.435 1.00 67.44 85 TYR A N 1
ATOM 701 C CA . TYR A 1 85 ? 18.423 -6.240 -68.289 1.00 67.44 85 TYR A CA 1
ATOM 702 C C . TYR A 1 85 ? 17.956 -7.105 -67.116 1.00 67.44 85 TYR A C 1
ATOM 704 O O . TYR A 1 85 ? 18.791 -7.657 -66.400 1.00 67.44 85 TYR A O 1
ATOM 712 N N . LYS A 1 86 ? 16.640 -7.307 -66.973 1.00 68.38 86 LYS A N 1
ATOM 713 C CA . LYS A 1 86 ? 16.069 -8.249 -66.002 1.00 68.38 86 LYS A CA 1
ATOM 714 C C . LYS A 1 86 ? 16.516 -9.686 -66.295 1.00 68.38 86 LYS A C 1
ATOM 716 O O . LYS A 1 86 ? 16.932 -10.391 -65.378 1.00 68.38 86 LYS A O 1
ATOM 721 N N . GLU A 1 87 ? 16.506 -10.102 -67.562 1.00 72.06 87 GLU A N 1
ATOM 722 C CA . GLU A 1 87 ? 17.014 -11.421 -67.966 1.00 72.06 87 GLU A CA 1
ATOM 723 C C . GLU A 1 87 ? 18.519 -11.565 -67.734 1.00 72.06 87 GLU A C 1
ATOM 725 O O . GLU A 1 87 ? 18.968 -12.590 -67.222 1.00 72.06 87 GLU A O 1
ATOM 730 N N . LYS A 1 88 ? 19.311 -10.530 -68.040 1.00 70.44 88 LYS A N 1
ATOM 731 C CA . LYS A 1 88 ? 20.766 -10.570 -67.830 1.00 70.44 88 LYS A CA 1
ATOM 732 C C . LYS A 1 88 ? 21.135 -10.716 -66.352 1.00 70.44 88 LYS A C 1
ATOM 734 O O . LYS A 1 88 ? 22.032 -11.490 -66.021 1.00 70.44 88 LYS A O 1
ATOM 739 N N . VAL A 1 89 ? 20.425 -10.011 -65.472 1.00 68.50 89 VAL A N 1
ATOM 740 C CA . VAL A 1 89 ? 20.605 -10.115 -64.019 1.00 68.50 89 VAL A CA 1
ATOM 741 C C . VAL A 1 89 ? 20.186 -11.501 -63.519 1.00 68.50 89 VAL A C 1
ATOM 743 O O . VAL A 1 89 ? 20.957 -12.143 -62.807 1.00 68.50 89 VAL A O 1
ATOM 746 N N . ASN A 1 90 ? 19.034 -12.018 -63.959 1.00 71.94 90 ASN A N 1
ATOM 747 C CA . ASN A 1 90 ? 18.596 -13.376 -63.619 1.00 71.94 90 ASN A CA 1
ATOM 748 C C . ASN A 1 90 ? 19.603 -14.445 -64.072 1.00 71.94 90 ASN A C 1
ATOM 750 O O . ASN A 1 90 ? 19.922 -15.352 -63.308 1.00 71.94 90 ASN A O 1
ATOM 754 N N . ASN A 1 91 ? 20.157 -14.322 -65.280 1.00 75.50 91 ASN A N 1
ATOM 755 C CA . ASN A 1 91 ? 21.168 -15.249 -65.794 1.00 75.50 91 ASN A CA 1
ATOM 756 C C . ASN A 1 91 ? 22.475 -15.199 -64.992 1.00 75.50 91 ASN A C 1
ATOM 758 O O . ASN A 1 91 ? 23.083 -16.242 -64.759 1.00 75.50 91 ASN A O 1
ATOM 762 N N . TYR A 1 92 ? 22.890 -14.013 -64.541 1.00 75.06 92 TYR A N 1
ATOM 763 C CA . TYR A 1 92 ? 24.062 -13.857 -63.679 1.00 75.06 92 TYR A CA 1
ATOM 764 C C . TYR A 1 92 ? 23.853 -14.504 -62.301 1.00 75.06 92 TYR A C 1
ATOM 766 O O . TYR A 1 92 ? 24.699 -15.261 -61.840 1.00 75.06 92 TYR A O 1
ATOM 774 N N . PHE A 1 93 ? 22.704 -14.289 -61.656 1.00 73.06 93 PHE A N 1
ATOM 775 C CA . PHE A 1 93 ? 22.427 -14.932 -60.367 1.00 73.06 93 PHE A CA 1
ATOM 776 C C . PHE A 1 93 ? 22.250 -16.453 -60.48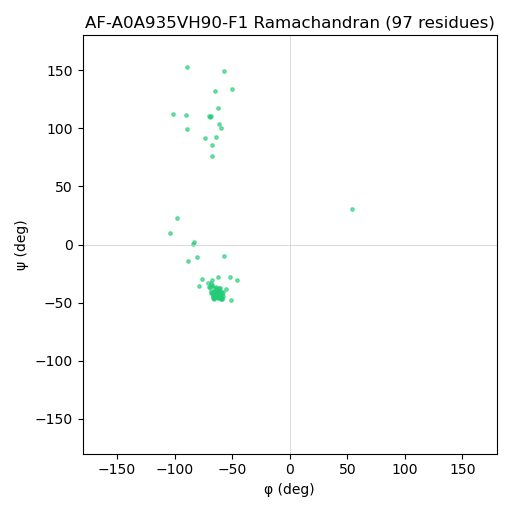7 1.00 73.06 93 PHE A C 1
ATOM 778 O O . PHE A 1 93 ? 22.721 -17.198 -59.627 1.00 73.06 93 PHE A O 1
ATOM 785 N N . ASN A 1 94 ? 21.648 -16.931 -61.578 1.00 69.06 94 ASN A N 1
ATOM 786 C CA . ASN A 1 94 ? 21.506 -18.362 -61.844 1.00 69.06 94 ASN A CA 1
ATOM 787 C C . ASN A 1 94 ? 22.846 -19.054 -62.129 1.00 69.06 94 ASN A C 1
ATOM 789 O O . ASN A 1 94 ? 22.978 -20.233 -61.818 1.00 69.06 94 ASN A O 1
ATOM 793 N N . SER A 1 95 ? 23.838 -18.364 -62.704 1.00 69.31 95 SER A N 1
ATOM 794 C CA . SER A 1 95 ? 25.172 -18.940 -62.924 1.00 69.31 95 SER A CA 1
ATOM 795 C C . SER A 1 95 ? 26.020 -18.956 -61.652 1.00 69.31 95 SER A C 1
ATOM 797 O O . SER A 1 95 ? 26.745 -19.921 -61.419 1.00 69.31 95 SER A O 1
ATOM 799 N N . VAL A 1 96 ? 25.885 -17.939 -60.797 1.00 69.12 96 VAL A N 1
ATOM 800 C CA . VAL A 1 96 ? 26.579 -17.862 -59.503 1.00 69.12 96 VAL A CA 1
ATOM 801 C C . VAL A 1 96 ? 26.071 -18.927 -58.521 1.00 69.12 96 VAL A C 1
ATOM 803 O O . VAL A 1 96 ? 26.873 -19.496 -57.788 1.00 69.12 96 VAL A O 1
ATOM 806 N N . ASN A 1 97 ? 24.778 -19.265 -58.557 1.00 56.84 97 ASN A N 1
ATOM 807 C CA . ASN A 1 97 ? 24.179 -20.313 -57.715 1.00 56.84 97 ASN A CA 1
ATOM 808 C C . ASN A 1 97 ? 24.331 -21.746 -58.266 1.00 56.84 97 ASN A C 1
ATOM 810 O O . ASN A 1 97 ? 23.832 -22.684 -57.650 1.00 56.84 97 ASN A O 1
ATOM 814 N N . LYS A 1 98 ? 24.974 -21.942 -59.427 1.00 55.09 98 LYS A N 1
ATOM 815 C CA . LYS A 1 98 ? 25.145 -23.269 -60.055 1.00 55.09 98 LYS A CA 1
ATOM 816 C C . LYS A 1 98 ? 26.509 -23.912 -59.769 1.00 55.09 98 LYS A C 1
ATOM 818 O O . LYS A 1 98 ? 26.955 -24.757 -60.545 1.00 55.09 98 LYS A O 1
ATOM 823 N N . LYS A 1 99 ? 27.168 -23.505 -58.686 1.00 44.00 99 LYS A N 1
ATOM 824 C CA . LYS A 1 99 ? 28.370 -24.151 -58.150 1.00 44.00 99 LYS A CA 1
ATOM 825 C C . LYS A 1 99 ? 28.070 -24.801 -56.812 1.00 44.00 99 LYS A C 1
ATOM 827 O O . LYS A 1 99 ? 27.421 -24.127 -55.987 1.00 44.00 99 LYS A O 1
#

Mean predicted aligned error: 18.19 Å

Secondary structure (DSSP, 8-state):
-HHHHHHHHTT---HHHHHHHHHHHHHHHHHHHHHHHHHHHHHHHHHS---------HHHHHHHHHHHHHHHHHHHS-TT--HHHHHHHHHHHHHHTT-

Foldseek 3Di:
DVVLVVCVVVVHDDPVNVVVVVVVVVVVVVVVVVVVVVVVVVVVVVPDPPPPPPPPPVVVVVVVVVVVVVVVVVVPDPPPPDVVVVVVVVVVVVVVVPD

pLDDT: mean 77.05, std 11.56, range [44.0, 96.94]

Solvent-accessible surface area (backbone atoms only — not comparable to full-atom values): 5927 Å² total; per-residue (Å²): 108,71,66,57,51,55,30,55,76,69,71,51,89,48,75,65,55,54,51,52,51,51,54,50,50,51,52,52,54,51,49,55,50,52,51,52,51,50,55,51,50,52,52,47,61,70,68,46,80,81,80,72,79,81,72,77,58,64,68,59,53,52,54,52,52,53,51,51,54,52,50,51,52,57,70,72,45,61,98,74,68,50,70,69,58,57,51,53,52,51,53,51,53,57,59,68,69,70,113

Sequence (99 aa):
MEQTEKELVNKQISNEMIKRQNDILTKLLESEKAEREREQDEKRKSNEAKIQNLSNPGQFLEYKRLKEKELELINTVPPSLTPFYKE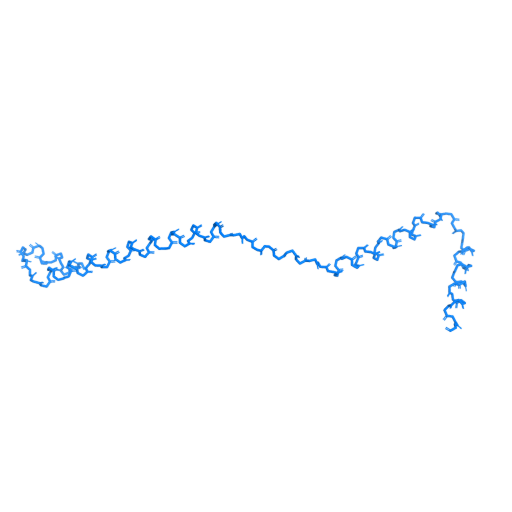KVNNYFNSVNKK